Protein AF-A0AAV7KDA1-F1 (afdb_monomer_lite)

Secondary structure (DSSP, 8-state):
---------------------HHHHHHHHHHHHHHHHHHHHHHHHHHHHHHHHHHHHHHHHHHHHHHHHHHHHHHHHHTT-----SSTTSPPTTPPPHHHHHH------S-SS-----PPPPPPP-PPPHHHHH--HHHHHHHTT--

Sequence (147 aa):
MTDKSILVTQLQQSHSTESVNPDIERLQSTQAFRLQEKGQQEQNNTIVHDNTSYKKQKIDGRRNELKEKNQIRLKKYEGRMILFPVNKKKPKPGDSSQKECDTALQLKRKRLLPLATQKKKHEKSRKVSSESMRLECSDRLGWKRKM

Radius of gyration: 40.14 Å; chains: 1; bounding box: 108×60×98 Å

Structure (mmCIF, N/CA/C/O backbone):
data_AF-A0AAV7KDA1-F1
#
_entry.id   AF-A0AAV7KDA1-F1
#
loop_
_atom_site.group_PDB
_atom_site.id
_atom_site.type_symbol
_atom_site.label_atom_id
_atom_site.label_alt_id
_atom_site.label_comp_id
_atom_site.label_asym_id
_atom_site.label_entity_id
_atom_site.label_seq_id
_atom_site.pdbx_PDB_ins_code
_atom_site.Cartn_x
_atom_site.Cartn_y
_atom_site.Cartn_z
_atom_site.occupancy
_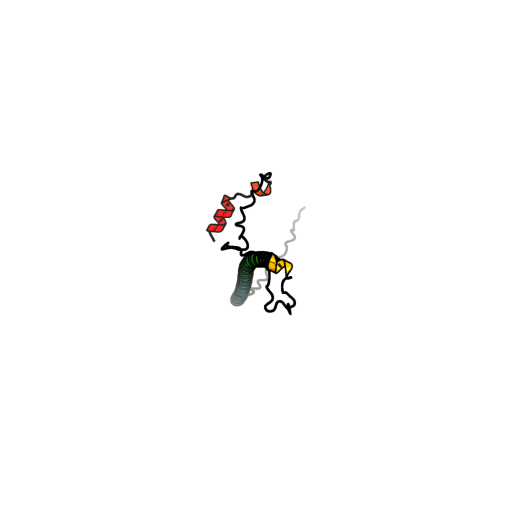atom_site.B_iso_or_equiv
_atom_site.auth_seq_id
_atom_site.auth_comp_id
_atom_site.auth_asym_id
_atom_site.auth_atom_id
_atom_site.pdbx_PDB_model_num
ATOM 1 N N . MET A 1 1 ? 87.793 -17.941 -71.047 1.00 39.84 1 MET A N 1
ATOM 2 C CA . MET A 1 1 ? 88.227 -19.019 -70.139 1.00 39.84 1 MET A CA 1
ATOM 3 C C . MET A 1 1 ? 87.412 -18.818 -68.865 1.00 39.84 1 MET A C 1
ATOM 5 O O . MET A 1 1 ? 87.631 -17.811 -68.212 1.00 39.84 1 MET A O 1
ATOM 9 N N . THR A 1 2 ? 86.210 -19.396 -68.718 1.00 44.34 2 THR A N 1
ATOM 10 C CA . THR A 1 2 ? 85.941 -20.763 -68.191 1.00 44.34 2 THR A CA 1
ATOM 11 C C . THR A 1 2 ? 86.807 -21.019 -66.950 1.00 44.34 2 THR A C 1
ATOM 13 O O . THR A 1 2 ? 88.019 -20.911 -67.047 1.00 44.34 2 THR A O 1
ATOM 16 N N . ASP A 1 3 ? 86.267 -21.177 -65.739 1.00 38.16 3 ASP A N 1
ATOM 17 C CA . ASP A 1 3 ? 85.366 -22.250 -65.296 1.00 38.16 3 ASP A CA 1
ATOM 18 C C . ASP A 1 3 ? 84.627 -21.842 -63.998 1.00 38.16 3 ASP A C 1
ATOM 20 O O . ASP A 1 3 ? 85.183 -21.158 -63.147 1.00 38.16 3 ASP A O 1
ATOM 24 N N . LYS A 1 4 ? 83.303 -22.020 -63.889 1.00 42.22 4 LYS A N 1
ATOM 25 C CA . LYS A 1 4 ? 82.599 -23.229 -63.403 1.00 42.22 4 LYS A CA 1
ATOM 26 C C . 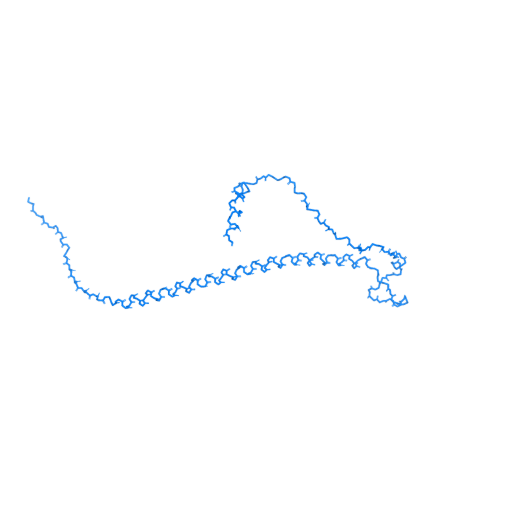LYS A 1 4 ? 83.043 -23.703 -62.011 1.00 42.22 4 LYS A C 1
ATOM 28 O O . LYS A 1 4 ? 84.031 -24.411 -61.875 1.00 42.22 4 LYS A O 1
ATOM 33 N N . SER A 1 5 ? 82.224 -23.395 -61.007 1.00 44.41 5 SER A N 1
ATOM 34 C CA . SER A 1 5 ? 81.763 -24.296 -59.928 1.00 44.41 5 SER A CA 1
ATOM 35 C C . SER A 1 5 ? 81.083 -23.410 -58.878 1.00 44.41 5 SER A C 1
ATOM 37 O O . SER A 1 5 ? 81.714 -22.726 -58.089 1.00 44.41 5 SER A O 1
ATOM 39 N N . ILE A 1 6 ? 79.776 -23.164 -58.986 1.00 44.72 6 ILE A N 1
ATOM 40 C CA . ILE A 1 6 ? 78.766 -23.989 -58.309 1.00 44.72 6 ILE A CA 1
ATOM 41 C C . ILE A 1 6 ? 79.330 -24.473 -56.971 1.00 44.72 6 ILE A C 1
ATOM 43 O O . ILE A 1 6 ? 79.950 -25.532 -56.900 1.00 44.72 6 ILE A O 1
ATOM 47 N N . LEU A 1 7 ? 79.117 -23.678 -55.919 1.00 42.06 7 LEU A N 1
ATOM 48 C CA . LEU A 1 7 ? 79.181 -24.170 -54.550 1.00 42.06 7 LEU A CA 1
ATOM 49 C C . LEU A 1 7 ? 78.059 -25.198 -54.397 1.00 42.06 7 LEU A C 1
ATOM 51 O O . LEU A 1 7 ? 76.921 -24.882 -54.055 1.00 42.06 7 LEU A O 1
ATOM 55 N N . VAL A 1 8 ? 78.410 -26.434 -54.746 1.00 44.75 8 VAL A N 1
ATOM 56 C CA . VAL A 1 8 ? 77.712 -27.659 -54.392 1.00 44.75 8 VAL A CA 1
ATOM 57 C C . VAL A 1 8 ? 77.680 -27.684 -52.872 1.00 44.75 8 VAL A C 1
ATOM 59 O O . VAL A 1 8 ? 78.669 -28.001 -52.215 1.00 44.75 8 VAL A O 1
ATOM 62 N N . THR A 1 9 ? 76.550 -27.279 -52.304 1.00 48.28 9 THR A N 1
ATOM 63 C CA . THR A 1 9 ? 76.252 -27.518 -50.897 1.00 48.28 9 THR A CA 1
ATOM 64 C C . THR A 1 9 ? 76.164 -29.027 -50.746 1.00 48.28 9 THR A C 1
ATOM 66 O O . THR A 1 9 ? 75.276 -29.676 -51.299 1.00 48.28 9 THR A O 1
ATOM 69 N N . GLN A 1 10 ? 77.178 -29.590 -50.097 1.00 47.72 10 GLN A N 1
ATOM 70 C CA . GLN A 1 10 ? 77.308 -31.018 -49.902 1.00 47.72 10 GLN A CA 1
ATOM 71 C C . GLN A 1 10 ? 76.121 -31.527 -49.092 1.00 47.72 10 GLN A C 1
ATOM 73 O O . GLN A 1 10 ? 75.908 -31.191 -47.930 1.00 47.72 10 GLN A O 1
ATOM 78 N N . LEU A 1 11 ? 75.357 -32.352 -49.790 1.00 49.62 11 LEU A N 1
ATOM 79 C CA . LEU A 1 11 ? 74.388 -33.299 -49.298 1.00 49.62 11 LEU A CA 1
ATOM 80 C C . LEU A 1 11 ? 75.072 -34.212 -48.260 1.00 49.62 11 LEU A C 1
ATOM 82 O O . LEU A 1 11 ? 75.773 -35.152 -48.624 1.00 49.62 11 LEU A O 1
ATOM 86 N N . GLN A 1 12 ? 74.875 -33.950 -46.970 1.00 43.44 12 GLN A N 1
ATOM 87 C CA . GLN A 1 12 ? 75.056 -34.965 -45.932 1.00 43.44 12 GLN A CA 1
ATOM 88 C C . GLN A 1 12 ? 73.677 -35.500 -45.556 1.00 43.44 12 GLN A C 1
ATOM 90 O O . GLN A 1 12 ? 72.988 -34.995 -44.676 1.00 43.44 12 GLN A O 1
ATOM 95 N N . GLN A 1 13 ? 73.275 -36.539 -46.289 1.00 38.16 13 GLN A N 1
ATOM 96 C CA . GLN A 1 13 ? 72.253 -37.484 -45.864 1.00 38.16 13 GLN A CA 1
ATOM 97 C C . GLN A 1 13 ? 72.810 -38.276 -44.675 1.00 38.16 13 GLN A C 1
ATOM 99 O O . GLN A 1 13 ? 73.423 -39.327 -44.846 1.00 38.16 13 GLN A O 1
ATOM 104 N N . SER A 1 14 ? 72.616 -37.778 -43.456 1.00 41.31 14 SER A N 1
ATOM 105 C CA . SER A 1 14 ? 72.601 -38.643 -42.280 1.00 41.31 14 SER A CA 1
ATOM 106 C C . SER A 1 14 ? 71.200 -39.232 -42.164 1.00 41.31 14 SER A C 1
ATOM 108 O O . SER A 1 14 ? 70.274 -38.588 -41.673 1.00 41.31 14 SER A O 1
ATOM 110 N N . HIS A 1 15 ? 71.037 -40.463 -42.643 1.00 37.75 15 HIS A N 1
ATOM 111 C CA . HIS A 1 15 ? 69.914 -41.307 -42.260 1.00 37.75 15 HIS A CA 1
ATOM 112 C C . HIS A 1 15 ? 70.049 -41.654 -40.770 1.00 37.75 15 HIS A C 1
ATOM 114 O O . HIS A 1 15 ? 70.585 -42.698 -40.416 1.00 37.75 15 HIS A O 1
ATOM 120 N N . SER A 1 16 ? 69.575 -40.777 -39.885 1.00 37.81 16 SER A N 1
ATOM 121 C CA . SER A 1 16 ? 69.120 -41.192 -38.562 1.00 37.81 16 SER A CA 1
ATOM 122 C C . SER A 1 16 ? 67.659 -41.589 -38.714 1.00 37.81 16 SER A C 1
ATOM 124 O O . SER A 1 16 ? 66.762 -40.749 -38.734 1.00 37.81 16 SER A O 1
ATOM 126 N N . THR A 1 17 ? 67.415 -42.884 -38.881 1.00 48.66 17 THR A N 1
ATOM 127 C CA . THR A 1 17 ? 66.092 -43.459 -38.660 1.00 48.66 17 THR A CA 1
ATOM 128 C C . THR A 1 17 ? 65.784 -43.339 -37.170 1.00 48.66 17 THR A C 1
ATOM 130 O O . THR A 1 17 ? 66.001 -44.276 -36.402 1.00 48.66 17 THR A O 1
ATOM 133 N N . GLU A 1 18 ? 65.320 -42.168 -36.738 1.00 50.56 18 GLU A N 1
ATOM 134 C CA . GLU A 1 18 ? 64.570 -42.066 -35.496 1.00 50.56 18 GLU A CA 1
ATOM 135 C C . GLU A 1 18 ? 63.275 -42.837 -35.728 1.00 50.56 18 GLU A C 1
ATOM 137 O O . GLU A 1 18 ? 62.343 -42.383 -36.388 1.00 50.56 18 GLU A O 1
ATOM 142 N N . SER A 1 19 ? 63.275 -44.079 -35.251 1.00 52.31 19 SER A N 1
ATOM 143 C CA . SER A 1 19 ? 62.076 -44.872 -35.042 1.00 52.31 19 SER A CA 1
ATOM 144 C C . SER A 1 19 ? 61.177 -44.093 -34.086 1.00 52.31 19 SER A C 1
ATOM 146 O O . SER A 1 19 ? 61.256 -44.260 -32.867 1.00 52.31 19 SER A O 1
ATOM 148 N N . VAL A 1 20 ? 60.341 -43.212 -34.633 1.00 57.94 20 VAL A N 1
ATOM 149 C CA . VAL A 1 20 ? 59.245 -42.591 -33.900 1.00 57.94 20 VAL A CA 1
ATOM 150 C C . VA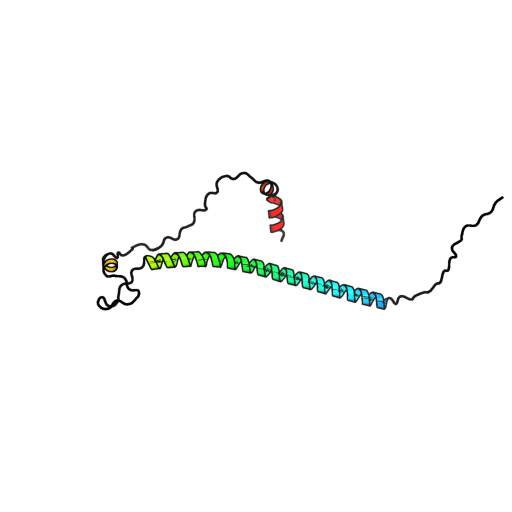L A 1 20 ? 58.332 -43.733 -33.473 1.00 57.94 20 VAL A C 1
ATOM 152 O O . VAL A 1 20 ? 57.616 -44.314 -34.287 1.00 57.94 20 VAL A O 1
ATOM 155 N N . ASN A 1 21 ? 58.431 -44.125 -32.201 1.00 58.00 21 ASN A N 1
ATOM 156 C CA . ASN A 1 21 ? 57.583 -45.165 -31.639 1.00 58.00 21 ASN A CA 1
ATOM 157 C C . ASN A 1 21 ? 56.124 -44.700 -31.774 1.00 58.00 21 ASN A C 1
ATOM 159 O O . ASN A 1 21 ? 55.752 -43.712 -31.130 1.00 58.00 21 ASN A O 1
ATOM 163 N N . PRO A 1 22 ? 55.283 -45.399 -32.558 1.00 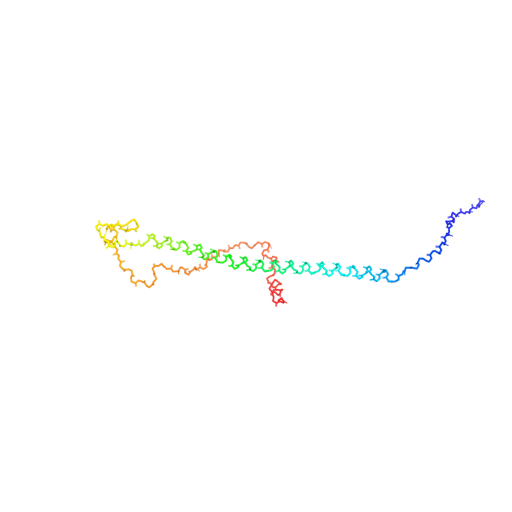60.88 22 PRO A N 1
ATOM 164 C CA . PRO A 1 22 ? 53.905 -44.978 -32.826 1.00 60.88 22 PRO A CA 1
ATOM 165 C C . PRO A 1 22 ? 53.058 -44.928 -31.545 1.00 60.88 22 PRO A C 1
ATOM 167 O O . PRO A 1 22 ? 52.014 -44.276 -31.496 1.00 60.88 22 PRO A O 1
ATOM 170 N N . ASP A 1 23 ? 53.528 -45.582 -30.483 1.00 61.75 23 ASP A N 1
ATOM 171 C CA . ASP A 1 23 ? 52.910 -45.582 -29.165 1.00 61.75 23 ASP A CA 1
ATOM 172 C C . ASP A 1 23 ? 53.045 -44.232 -28.446 1.00 61.75 23 ASP A C 1
ATOM 174 O O . ASP A 1 23 ? 52.121 -43.823 -27.744 1.00 61.75 23 ASP A O 1
ATOM 178 N N . ILE A 1 24 ? 54.138 -43.488 -28.652 1.00 60.69 24 ILE A N 1
ATOM 179 C CA . ILE A 1 24 ? 54.339 -42.177 -28.011 1.00 60.69 24 ILE A CA 1
ATOM 180 C C . ILE A 1 24 ? 53.429 -41.127 -28.660 1.00 60.69 24 ILE A C 1
ATOM 182 O O . ILE A 1 24 ? 52.786 -40.356 -27.948 1.00 60.69 24 ILE A O 1
ATOM 186 N N . GLU A 1 25 ? 53.279 -41.146 -29.986 1.00 63.44 25 GLU A N 1
ATOM 187 C CA . GLU A 1 25 ? 52.341 -40.265 -30.697 1.00 63.44 25 GLU A CA 1
ATOM 188 C C . GLU A 1 25 ? 50.876 -40.596 -30.373 1.00 63.44 25 GLU A C 1
ATOM 190 O O . GLU A 1 25 ? 50.050 -39.694 -30.194 1.00 63.44 25 GLU A O 1
ATOM 195 N N . ARG A 1 26 ? 50.534 -41.883 -30.209 1.00 63.53 26 ARG A N 1
ATOM 196 C CA . ARG A 1 26 ? 49.208 -42.303 -29.720 1.00 63.53 26 ARG A CA 1
ATOM 197 C C . ARG A 1 26 ? 48.939 -41.813 -28.301 1.00 63.53 26 ARG A C 1
ATOM 199 O O . ARG A 1 26 ? 47.830 -41.372 -28.005 1.00 63.53 26 ARG A O 1
ATOM 206 N N . LEU A 1 27 ? 49.935 -41.844 -27.420 1.00 66.81 27 LEU A N 1
ATOM 207 C CA . LEU A 1 27 ? 49.792 -41.332 -26.058 1.00 66.81 27 LEU A CA 1
ATOM 208 C C . LEU A 1 27 ? 49.662 -39.804 -26.036 1.00 66.81 27 LEU A C 1
ATOM 210 O O . LEU A 1 27 ? 48.792 -39.290 -25.331 1.00 66.81 27 LEU A O 1
ATOM 214 N N . GLN A 1 28 ? 50.450 -39.081 -26.835 1.00 67.75 28 GLN A N 1
ATOM 215 C CA . GLN A 1 28 ? 50.366 -37.621 -26.941 1.00 67.75 28 GLN A CA 1
ATOM 216 C C . GLN A 1 28 ? 49.037 -37.160 -27.555 1.00 67.75 28 GLN A C 1
ATOM 218 O O . GLN A 1 28 ? 48.398 -36.255 -27.019 1.00 67.75 28 GLN A O 1
ATOM 223 N N . SER A 1 29 ? 48.556 -37.830 -28.606 1.00 66.12 29 SER A N 1
ATOM 224 C CA . SER A 1 29 ? 47.236 -37.560 -29.198 1.00 66.12 29 SER A CA 1
ATOM 225 C C . SER A 1 29 ? 46.087 -37.893 -28.240 1.00 66.12 29 SER A C 1
ATOM 227 O O . SER A 1 29 ? 45.142 -37.114 -28.126 1.00 66.12 29 SER A O 1
ATOM 229 N N . THR A 1 30 ? 46.192 -38.978 -27.465 1.00 71.50 30 THR A N 1
ATOM 230 C CA . THR A 1 30 ? 45.202 -39.322 -26.427 1.00 71.50 30 THR A CA 1
ATOM 231 C C . THR A 1 30 ? 45.174 -38.288 -25.295 1.00 71.50 30 THR A C 1
ATOM 233 O O . THR A 1 30 ? 44.102 -37.932 -24.801 1.00 71.50 30 THR A O 1
ATOM 236 N N . GLN A 1 31 ? 46.336 -37.784 -24.867 1.00 71.81 31 GLN A N 1
ATOM 237 C CA . GLN A 1 31 ? 46.420 -36.722 -23.859 1.00 71.81 31 GLN A CA 1
ATOM 238 C C . GLN A 1 31 ? 45.851 -35.399 -24.383 1.00 71.81 31 GLN A C 1
ATOM 240 O O . GLN A 1 31 ? 45.078 -34.751 -23.675 1.00 71.81 31 GLN A O 1
ATOM 245 N N . ALA A 1 32 ? 46.165 -35.035 -25.629 1.00 70.12 32 ALA A N 1
ATOM 246 C CA . ALA A 1 32 ? 45.621 -33.849 -26.284 1.00 70.12 32 ALA A CA 1
ATOM 247 C C . ALA A 1 32 ? 44.090 -33.918 -26.416 1.00 70.12 32 ALA A C 1
ATOM 249 O O . ALA A 1 32 ? 43.403 -32.949 -26.095 1.00 70.12 32 ALA A O 1
ATOM 250 N N . PHE A 1 33 ? 43.543 -35.081 -26.784 1.00 70.00 33 PHE A N 1
ATOM 251 C CA . PHE A 1 33 ? 42.099 -35.294 -26.886 1.00 70.00 33 PHE A CA 1
ATOM 252 C C . PHE A 1 33 ? 41.389 -35.126 -25.532 1.00 70.00 33 PHE A C 1
ATOM 254 O O . PHE A 1 33 ? 40.399 -34.403 -25.440 1.00 70.00 33 PHE A O 1
ATOM 261 N N . ARG A 1 34 ? 41.940 -35.681 -24.440 1.00 71.12 34 ARG A N 1
ATOM 262 C CA . ARG A 1 34 ? 41.379 -35.492 -23.084 1.00 71.12 34 ARG A CA 1
ATOM 263 C C . ARG A 1 34 ? 41.404 -34.036 -22.620 1.00 71.12 34 ARG A C 1
ATOM 265 O O . ARG A 1 34 ? 40.495 -33.610 -21.911 1.00 71.12 34 ARG A O 1
ATOM 272 N N . LEU A 1 35 ? 42.448 -33.280 -22.964 1.00 69.94 35 LEU A N 1
ATOM 273 C CA . LEU A 1 35 ? 42.521 -31.850 -22.643 1.00 69.94 35 LEU A CA 1
ATOM 274 C C . LEU A 1 35 ? 41.468 -31.055 -23.427 1.00 69.94 35 LEU A C 1
ATOM 276 O O . LEU A 1 35 ? 40.842 -30.154 -22.869 1.00 69.94 35 LEU A O 1
ATOM 280 N N . GLN A 1 36 ? 41.217 -31.436 -24.680 1.00 67.94 36 GLN A N 1
ATOM 281 C CA . GLN A 1 36 ? 40.177 -30.836 -25.510 1.00 67.94 36 GLN A CA 1
ATOM 282 C C . GLN A 1 36 ? 38.766 -31.144 -24.976 1.00 67.94 36 GLN A C 1
ATOM 284 O O . GLN A 1 36 ? 37.942 -30.235 -24.888 1.00 67.94 36 GLN A O 1
ATOM 289 N N . GLU A 1 37 ? 38.500 -32.379 -24.536 1.00 68.62 37 GLU A N 1
ATOM 290 C CA . GLU A 1 37 ? 37.225 -32.756 -23.905 1.00 68.62 37 GLU A CA 1
ATOM 291 C C . GLU A 1 37 ? 36.991 -32.029 -22.574 1.00 68.62 37 GLU A C 1
ATOM 293 O O . GLU A 1 37 ? 35.885 -31.548 -22.327 1.00 68.62 37 GLU A O 1
ATOM 298 N N . LYS A 1 38 ? 38.027 -31.879 -21.735 1.00 62.78 38 LYS A N 1
ATOM 299 C CA . LYS A 1 38 ? 37.936 -31.096 -20.490 1.00 62.78 38 LYS A CA 1
ATOM 300 C C . LYS A 1 38 ? 37.603 -29.629 -20.764 1.00 62.78 38 LYS A C 1
ATOM 302 O O . LYS A 1 38 ? 36.686 -29.095 -20.145 1.00 62.78 38 LYS A O 1
ATOM 307 N N . GLY A 1 39 ? 38.268 -29.008 -21.741 1.00 61.06 39 GLY A N 1
ATOM 308 C CA . GLY A 1 39 ? 37.970 -27.633 -22.150 1.00 61.06 39 GLY A CA 1
ATOM 309 C C . GLY A 1 39 ? 36.539 -27.462 -22.679 1.00 61.06 39 GLY A C 1
ATOM 310 O O . GLY A 1 39 ? 35.874 -26.478 -22.360 1.00 61.06 39 GLY A O 1
ATOM 311 N N . GLN A 1 40 ? 36.019 -28.440 -23.429 1.00 60.56 40 GLN A N 1
ATOM 312 C CA . GLN A 1 40 ? 34.625 -28.432 -23.892 1.00 60.56 40 GLN A CA 1
ATOM 313 C C . GLN A 1 40 ? 33.624 -28.618 -22.740 1.00 60.56 40 GLN A C 1
ATOM 315 O O . GLN A 1 40 ? 32.598 -27.939 -22.700 1.00 60.56 40 GLN A O 1
ATOM 320 N N . GLN A 1 41 ? 33.912 -29.494 -21.774 1.00 59.75 41 GLN A N 1
ATOM 321 C CA . GLN A 1 41 ? 33.073 -29.682 -20.585 1.00 59.75 41 GLN A CA 1
ATOM 322 C C . GLN A 1 41 ? 33.021 -28.423 -19.706 1.00 59.75 41 GLN A C 1
ATOM 324 O O . GLN A 1 41 ? 31.945 -28.040 -19.247 1.00 59.75 41 GLN A O 1
ATOM 329 N N . GLU A 1 42 ? 34.146 -27.736 -19.515 1.00 61.12 42 GLU A N 1
ATOM 330 C CA . GLU A 1 42 ? 34.211 -26.476 -18.763 1.00 61.12 42 GLU A CA 1
ATOM 331 C C . GLU A 1 42 ? 33.429 -25.348 -19.452 1.00 61.12 42 GLU A C 1
ATOM 333 O O . GLU A 1 42 ? 32.673 -24.622 -18.796 1.00 61.12 42 GLU A O 1
ATOM 338 N N . GLN A 1 43 ? 33.522 -25.241 -20.781 1.00 59.06 43 GLN A N 1
ATOM 339 C CA . GLN A 1 43 ? 32.721 -24.287 -21.554 1.00 59.06 43 GLN A CA 1
ATOM 340 C C . GLN A 1 43 ? 31.221 -24.591 -21.455 1.00 59.06 43 GLN A C 1
ATOM 342 O O . GLN A 1 43 ? 30.427 -23.688 -21.189 1.00 59.06 43 GLN A O 1
ATOM 347 N N . ASN A 1 44 ? 30.825 -25.861 -21.574 1.00 58.09 44 ASN A N 1
ATOM 348 C CA . ASN A 1 44 ? 29.428 -26.277 -21.438 1.00 58.09 44 ASN A CA 1
ATOM 349 C C . ASN A 1 44 ? 28.870 -25.992 -20.032 1.00 58.09 44 ASN A C 1
ATOM 351 O O . ASN A 1 44 ? 27.754 -25.488 -19.904 1.00 58.09 44 ASN A O 1
ATOM 355 N N . ASN A 1 45 ? 29.653 -26.227 -18.977 1.00 58.44 45 ASN A N 1
ATOM 356 C CA . ASN A 1 45 ? 29.250 -25.925 -17.600 1.00 58.44 45 ASN A CA 1
ATOM 357 C C . ASN A 1 45 ? 29.093 -24.417 -17.358 1.00 58.44 45 ASN A C 1
ATOM 359 O O . ASN A 1 45 ? 28.133 -23.990 -16.714 1.00 58.44 45 ASN A O 1
ATOM 363 N N . THR A 1 46 ? 29.985 -23.602 -17.925 1.00 59.72 46 THR A N 1
ATOM 364 C CA . THR A 1 46 ? 29.910 -22.135 -17.842 1.00 59.72 46 THR A CA 1
ATOM 365 C C . THR A 1 46 ? 28.652 -21.611 -18.544 1.00 59.72 46 THR A C 1
ATOM 367 O O . THR A 1 46 ? 27.875 -20.859 -17.958 1.00 59.72 46 THR A O 1
ATOM 370 N N . ILE A 1 47 ? 28.361 -22.116 -19.749 1.00 58.28 47 ILE A N 1
ATOM 371 C CA . ILE A 1 47 ? 27.154 -21.771 -20.517 1.00 58.28 47 ILE A CA 1
ATOM 372 C C . ILE A 1 47 ? 25.871 -22.152 -19.753 1.00 58.28 47 ILE A C 1
ATOM 374 O O . ILE A 1 47 ? 24.886 -21.409 -19.764 1.00 58.28 47 ILE A O 1
ATOM 378 N N . VAL A 1 48 ? 25.848 -23.294 -19.059 1.00 56.81 48 VAL A N 1
ATOM 379 C CA . VAL A 1 48 ? 24.697 -23.723 -18.243 1.00 56.81 48 VAL A CA 1
ATOM 380 C C . VAL A 1 48 ? 24.516 -22.840 -16.996 1.00 56.81 48 VAL A C 1
ATOM 382 O O . VAL A 1 48 ? 23.380 -22.471 -16.667 1.00 56.81 48 VAL A O 1
ATOM 385 N N . HIS A 1 49 ? 25.604 -22.443 -16.330 1.00 52.06 49 HIS A N 1
ATOM 386 C CA . HIS A 1 49 ? 25.575 -21.506 -15.198 1.00 52.06 49 HIS A CA 1
ATOM 387 C C . HIS A 1 49 ? 25.090 -20.107 -15.599 1.00 52.06 49 HIS A C 1
ATOM 389 O O . HIS A 1 49 ? 24.254 -19.514 -14.909 1.00 52.06 49 HIS A O 1
ATOM 395 N N . ASP A 1 50 ? 25.516 -19.616 -16.756 1.00 55.41 50 ASP A N 1
ATOM 396 C CA . ASP A 1 50 ? 25.077 -18.327 -17.281 1.00 55.41 50 ASP A CA 1
ATOM 397 C C . ASP A 1 50 ? 23.587 -18.365 -17.646 1.00 55.41 50 ASP A C 1
ATOM 399 O O . ASP A 1 50 ? 22.801 -17.519 -17.210 1.00 55.41 50 ASP A O 1
ATOM 403 N N . ASN A 1 51 ? 23.138 -19.414 -18.340 1.00 57.50 51 ASN A N 1
ATOM 404 C CA . ASN A 1 51 ? 21.736 -19.577 -18.733 1.00 57.50 51 ASN A CA 1
ATOM 405 C C . ASN A 1 51 ? 20.770 -19.737 -17.541 1.00 57.50 51 ASN A C 1
ATOM 407 O O . ASN A 1 51 ? 19.625 -19.268 -17.596 1.00 57.50 51 ASN A O 1
ATOM 411 N N . THR A 1 52 ? 21.208 -20.372 -16.450 1.00 55.94 52 THR A N 1
ATOM 412 C CA . THR A 1 52 ? 20.434 -20.461 -15.198 1.00 55.94 52 THR A CA 1
ATOM 413 C C . THR A 1 52 ? 20.432 -19.136 -14.430 1.00 55.94 52 THR A C 1
ATOM 415 O O . THR A 1 52 ? 19.383 -18.737 -13.912 1.00 55.94 52 THR A O 1
ATOM 418 N N . SER A 1 53 ? 21.546 -18.399 -14.436 1.00 57.03 53 SER A N 1
ATOM 419 C CA . SER A 1 53 ? 21.667 -17.057 -13.853 1.00 57.03 53 SER A CA 1
ATOM 420 C C . SER A 1 53 ? 20.729 -16.047 -14.526 1.00 57.03 53 SER A C 1
ATOM 422 O O . SER A 1 53 ? 19.934 -15.398 -13.842 1.00 57.03 53 SER A O 1
ATOM 424 N N . TYR A 1 54 ? 20.696 -15.981 -15.864 1.00 54.19 54 TYR A N 1
ATOM 425 C CA . TYR A 1 54 ? 19.815 -15.058 -16.598 1.00 54.19 54 TYR A CA 1
ATOM 426 C C . TYR A 1 54 ? 18.319 -15.344 -16.379 1.00 54.19 54 TYR A C 1
ATOM 428 O O . TYR A 1 54 ? 17.514 -14.415 -16.242 1.00 54.19 54 TYR A O 1
ATOM 436 N N . LYS A 1 55 ? 17.915 -16.622 -16.306 1.00 53.72 55 LYS A N 1
ATOM 437 C CA . LYS A 1 55 ? 16.523 -16.994 -15.985 1.00 53.72 55 LYS A CA 1
ATOM 438 C C . LYS A 1 55 ? 16.150 -16.600 -14.553 1.00 53.72 55 LYS A C 1
ATOM 440 O O . LYS A 1 55 ? 15.064 -16.056 -14.350 1.00 53.72 55 LYS A O 1
ATOM 445 N N . LYS A 1 56 ? 17.050 -16.805 -13.585 1.00 57.59 56 LYS A N 1
ATOM 446 C CA . LYS A 1 56 ? 16.856 -16.418 -12.179 1.00 57.59 56 LYS A CA 1
ATOM 447 C C . LYS A 1 56 ? 16.733 -14.895 -12.025 1.00 57.59 56 LYS A C 1
ATOM 449 O O . LYS A 1 56 ? 15.726 -14.419 -11.505 1.00 57.59 56 LYS A O 1
ATOM 454 N N . GLN A 1 57 ? 17.651 -14.130 -12.623 1.00 58.47 57 GLN A N 1
ATOM 455 C CA . GLN A 1 57 ? 17.631 -12.659 -12.627 1.00 58.47 57 GLN A CA 1
ATOM 456 C C . GLN A 1 57 ? 16.327 -12.079 -13.206 1.00 58.47 57 GLN A C 1
ATOM 458 O O . GLN A 1 57 ? 15.766 -11.120 -12.671 1.00 58.47 57 GLN A O 1
ATOM 463 N N . LYS A 1 58 ? 15.787 -12.679 -14.275 1.00 58.16 58 LYS A N 1
ATOM 464 C CA . LYS A 1 58 ? 14.543 -12.215 -14.914 1.00 58.16 58 LYS A CA 1
ATOM 465 C C . LYS A 1 58 ? 13.291 -12.476 -14.069 1.00 58.16 58 LYS A C 1
ATOM 467 O O . LYS A 1 58 ? 12.347 -11.683 -14.105 1.00 58.16 58 LYS A O 1
ATOM 472 N N . ILE A 1 59 ? 13.265 -13.578 -13.321 1.00 59.97 59 ILE A N 1
ATOM 473 C CA . ILE A 1 59 ? 12.178 -13.898 -12.384 1.00 59.97 59 ILE A CA 1
ATOM 474 C C . ILE A 1 59 ? 12.238 -12.952 -11.175 1.00 59.97 59 ILE A C 1
ATOM 476 O O . ILE A 1 59 ? 11.204 -12.423 -10.753 1.00 59.97 59 ILE A O 1
ATOM 480 N N . ASP A 1 60 ? 13.443 -12.659 -10.685 1.00 64.25 60 ASP A N 1
ATOM 481 C CA . ASP A 1 60 ? 13.665 -11.754 -9.557 1.00 64.25 60 ASP A CA 1
ATOM 482 C C . ASP A 1 60 ? 13.318 -10.292 -9.878 1.00 64.25 60 ASP A C 1
ATOM 484 O O . ASP A 1 60 ? 12.686 -9.624 -9.057 1.00 64.25 60 ASP A O 1
ATOM 488 N N . GLY A 1 61 ? 13.608 -9.809 -11.092 1.00 71.62 61 GLY A N 1
ATOM 489 C CA . GLY A 1 61 ? 13.246 -8.450 -11.518 1.00 71.62 61 GLY A CA 1
ATOM 490 C C . GLY A 1 61 ? 11.737 -8.177 -11.452 1.00 71.62 61 GLY A C 1
ATOM 491 O O . GLY A 1 61 ? 11.296 -7.205 -10.838 1.00 71.62 61 GLY A O 1
ATOM 492 N N . ARG A 1 62 ? 10.915 -9.096 -11.980 1.00 74.50 62 ARG A N 1
ATOM 493 C CA . ARG A 1 62 ? 9.444 -8.981 -11.922 1.00 74.50 62 ARG A CA 1
ATOM 494 C C . ARG A 1 62 ? 8.921 -9.013 -10.482 1.00 74.50 62 ARG A C 1
ATOM 496 O O . ARG A 1 62 ? 7.966 -8.309 -10.149 1.00 74.50 62 ARG A O 1
ATOM 503 N N . ARG A 1 63 ? 9.528 -9.839 -9.627 1.00 79.31 63 ARG A N 1
ATOM 504 C CA . ARG A 1 63 ? 9.159 -9.957 -8.211 1.00 79.31 63 ARG A CA 1
ATOM 505 C C . ARG A 1 63 ? 9.457 -8.666 -7.446 1.00 79.31 63 ARG A C 1
ATOM 507 O O . ARG A 1 63 ? 8.637 -8.246 -6.629 1.00 79.31 63 ARG A O 1
ATOM 514 N N . ASN A 1 64 ? 10.577 -8.018 -7.749 1.00 85.62 64 ASN A N 1
ATOM 515 C CA . ASN A 1 64 ? 10.984 -6.766 -7.116 1.00 85.62 64 ASN A CA 1
ATOM 516 C C . ASN A 1 64 ? 10.051 -5.603 -7.486 1.00 85.62 64 ASN A C 1
ATOM 518 O O . ASN A 1 64 ? 9.577 -4.908 -6.589 1.00 85.62 64 ASN A O 1
ATOM 522 N N . GLU A 1 65 ? 9.675 -5.461 -8.761 1.00 85.12 65 GLU A N 1
ATOM 523 C CA . GLU A 1 65 ? 8.693 -4.448 -9.188 1.00 85.12 65 GLU A CA 1
ATOM 524 C C . GLU A 1 65 ? 7.327 -4.620 -8.498 1.00 85.12 65 GLU A C 1
ATOM 526 O O . GLU A 1 65 ? 6.661 -3.648 -8.132 1.00 85.12 65 GLU A O 1
ATOM 531 N N . LEU A 1 66 ? 6.872 -5.867 -8.332 1.00 85.12 66 LEU A N 1
ATOM 532 C CA . LEU A 1 66 ? 5.621 -6.171 -7.631 1.00 85.12 66 LEU A CA 1
ATOM 533 C C . LEU A 1 66 ? 5.717 -5.833 -6.141 1.00 85.12 66 LEU A C 1
ATOM 535 O O . LEU A 1 66 ? 4.780 -5.263 -5.579 1.00 85.12 66 LEU A O 1
ATOM 539 N N . LYS A 1 67 ? 6.851 -6.151 -5.508 1.00 90.50 67 LYS A N 1
ATOM 540 C CA . LYS A 1 67 ? 7.119 -5.821 -4.105 1.00 90.50 67 LYS A CA 1
ATOM 541 C C . LYS A 1 67 ? 7.075 -4.311 -3.880 1.00 90.50 67 LYS A C 1
ATOM 543 O O . LYS A 1 67 ? 6.390 -3.865 -2.964 1.00 90.50 67 LYS A O 1
ATOM 548 N N . GLU A 1 68 ? 7.721 -3.535 -4.743 1.00 90.81 68 GLU A N 1
ATOM 549 C CA . GLU A 1 68 ? 7.717 -2.072 -4.669 1.00 90.81 68 GLU A CA 1
ATOM 550 C C . GLU A 1 68 ? 6.297 -1.500 -4.821 1.00 90.81 68 GLU A C 1
ATOM 552 O O . GLU A 1 68 ? 5.836 -0.712 -3.989 1.00 90.81 68 GLU A O 1
ATOM 557 N N . LYS A 1 69 ? 5.537 -1.968 -5.822 1.00 88.75 69 LYS A N 1
ATOM 558 C CA . LYS A 1 69 ? 4.132 -1.566 -6.024 1.00 88.75 69 LYS A CA 1
ATOM 559 C C . LYS A 1 69 ? 3.266 -1.868 -4.800 1.00 88.75 69 LYS A C 1
ATOM 561 O O . LYS A 1 69 ? 2.432 -1.042 -4.419 1.00 88.75 69 LYS A O 1
ATOM 566 N N . ASN A 1 70 ? 3.468 -3.026 -4.173 1.00 91.19 70 ASN A N 1
ATOM 567 C CA . ASN A 1 70 ? 2.746 -3.416 -2.965 1.00 91.19 70 ASN A CA 1
ATOM 568 C C . ASN A 1 70 ? 3.139 -2.556 -1.760 1.00 91.19 70 ASN A C 1
ATOM 570 O O . ASN A 1 70 ? 2.253 -2.107 -1.040 1.00 91.19 70 ASN A O 1
ATOM 574 N N . GLN A 1 71 ? 4.422 -2.242 -1.576 1.00 93.94 71 GLN A N 1
ATOM 575 C CA . GLN A 1 71 ? 4.878 -1.340 -0.513 1.00 93.94 71 GLN A CA 1
ATOM 576 C C . GLN A 1 71 ? 4.265 0.059 -0.651 1.00 93.94 71 GLN A C 1
ATOM 578 O O . GLN A 1 71 ? 3.735 0.600 0.317 1.00 93.94 71 GLN A O 1
ATOM 583 N N . ILE A 1 72 ? 4.257 0.628 -1.861 1.00 92.12 72 ILE A N 1
ATOM 584 C CA . ILE A 1 72 ? 3.609 1.923 -2.133 1.00 92.12 72 ILE A CA 1
ATOM 585 C C . ILE A 1 72 ? 2.110 1.856 -1.813 1.00 92.12 72 ILE A C 1
ATOM 587 O O . ILE A 1 72 ? 1.535 2.799 -1.266 1.00 92.12 72 ILE A O 1
ATOM 591 N N . ARG A 1 73 ? 1.453 0.745 -2.162 1.00 91.38 73 ARG A N 1
ATOM 592 C CA . ARG A 1 73 ? 0.025 0.541 -1.900 1.00 91.38 73 ARG A CA 1
ATOM 593 C C . ARG A 1 73 ? -0.281 0.433 -0.406 1.00 91.38 73 ARG A C 1
ATOM 595 O O . ARG A 1 73 ? -1.265 1.026 0.021 1.00 91.38 73 ARG A O 1
ATOM 602 N N . LEU A 1 74 ? 0.539 -0.285 0.358 1.00 93.31 74 LEU A N 1
ATOM 603 C CA . LEU A 1 74 ? 0.382 -0.435 1.806 1.00 93.31 74 LEU A CA 1
ATOM 604 C C . LEU A 1 74 ? 0.537 0.908 2.519 1.00 93.31 74 LEU A C 1
ATOM 606 O O . LEU A 1 74 ? -0.365 1.293 3.250 1.00 93.31 74 LEU A O 1
ATOM 610 N N . LYS A 1 75 ? 1.562 1.697 2.176 1.00 93.56 75 LYS A N 1
ATOM 611 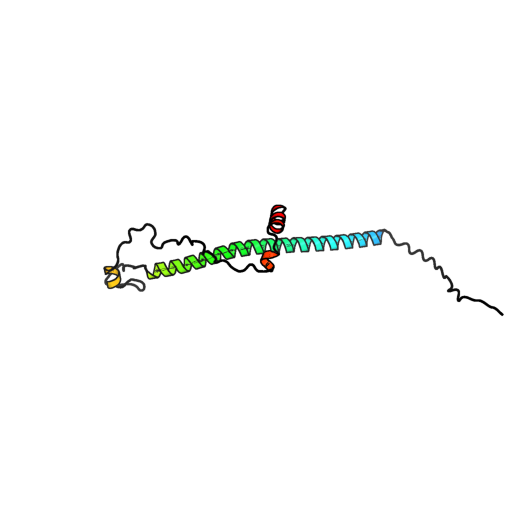C CA . LYS A 1 75 ? 1.737 3.057 2.719 1.00 93.56 75 LYS A CA 1
ATOM 612 C C . LYS A 1 75 ? 0.519 3.954 2.468 1.00 93.56 75 LYS A C 1
ATO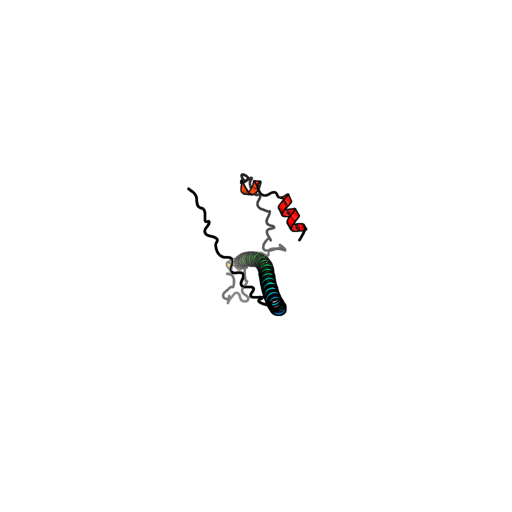M 614 O O . LYS A 1 75 ? 0.082 4.701 3.336 1.00 93.56 75 LYS A O 1
ATOM 619 N N . LYS A 1 76 ? -0.072 3.867 1.269 1.00 93.06 76 LYS A N 1
ATOM 620 C CA . LYS A 1 76 ? -1.313 4.594 0.938 1.00 93.06 76 LYS A CA 1
ATOM 621 C C . LYS A 1 76 ? -2.523 4.099 1.723 1.00 93.06 76 LYS A C 1
ATOM 623 O O . LYS A 1 76 ? -3.454 4.872 1.926 1.00 93.06 76 LYS A O 1
ATOM 628 N N . TYR A 1 77 ? -2.555 2.815 2.065 1.00 93.81 77 TYR A N 1
ATOM 629 C CA . TYR A 1 77 ? -3.624 2.234 2.864 1.00 93.81 77 TYR A CA 1
ATOM 630 C C . TYR A 1 77 ? -3.515 2.680 4.319 1.00 93.81 77 TYR A C 1
ATOM 632 O O . TYR A 1 77 ? -4.492 3.181 4.860 1.00 93.81 77 TYR A O 1
ATOM 640 N N . GLU A 1 78 ? -2.317 2.585 4.898 1.00 92.12 78 GLU A N 1
ATOM 641 C CA . GLU A 1 78 ? -2.007 3.041 6.256 1.00 92.12 78 GLU A CA 1
ATOM 642 C C . GLU A 1 78 ? -2.400 4.508 6.453 1.00 92.12 78 GLU A C 1
ATOM 644 O O . GLU A 1 78 ? -3.140 4.812 7.377 1.00 92.12 78 GLU A O 1
ATOM 649 N N . GLY A 1 79 ? -2.040 5.400 5.522 1.00 91.12 79 GLY A N 1
ATOM 650 C CA . GLY A 1 79 ? -2.414 6.819 5.608 1.00 91.12 79 GLY A CA 1
ATOM 651 C C . GLY A 1 79 ? -3.913 7.125 5.455 1.00 91.12 79 GLY A C 1
ATOM 652 O O . GLY A 1 79 ? -4.318 8.266 5.643 1.00 91.12 79 GLY A O 1
ATOM 653 N N . ARG A 1 80 ? -4.745 6.148 5.071 1.00 91.00 80 ARG A N 1
ATOM 654 C CA . ARG A 1 80 ? -6.215 6.285 4.984 1.00 91.00 80 ARG A CA 1
ATOM 655 C C . ARG A 1 80 ? -6.946 5.490 6.061 1.00 91.00 80 ARG A C 1
ATOM 657 O O . ARG A 1 80 ? -8.172 5.555 6.130 1.00 91.00 80 ARG A O 1
ATOM 664 N N . MET A 1 81 ? -6.223 4.679 6.821 1.00 92.00 81 MET A N 1
ATOM 665 C CA . MET A 1 81 ? -6.796 3.815 7.832 1.00 92.00 81 MET A CA 1
ATOM 666 C C . MET A 1 81 ? -7.063 4.639 9.087 1.00 92.00 81 MET A C 1
ATOM 668 O O . MET A 1 81 ? -6.178 5.331 9.577 1.00 92.00 81 MET A O 1
ATOM 672 N N . ILE A 1 82 ? -8.286 4.545 9.598 1.00 94.50 82 ILE A N 1
ATOM 673 C CA . ILE A 1 82 ? -8.661 5.121 10.888 1.00 94.50 82 ILE A CA 1
ATOM 674 C C . ILE A 1 82 ? -8.728 3.952 11.865 1.00 94.50 82 ILE A C 1
ATOM 676 O O . ILE A 1 82 ? -9.565 3.060 11.697 1.00 94.50 82 ILE A O 1
ATOM 680 N N . LEU A 1 83 ? -7.812 3.919 12.833 1.00 94.69 83 LEU A N 1
ATOM 681 C CA . LEU A 1 83 ? -7.779 2.886 13.863 1.00 94.69 83 LEU A CA 1
ATOM 682 C C . LEU A 1 83 ? -8.513 3.406 15.095 1.00 94.69 83 LEU A C 1
ATOM 684 O O . LEU A 1 83 ? -8.041 4.313 15.780 1.00 94.69 83 LEU A O 1
ATOM 688 N N . PHE A 1 84 ? -9.688 2.842 15.360 1.00 95.31 84 PHE A N 1
ATOM 689 C CA . PHE A 1 84 ? -10.471 3.234 16.523 1.00 95.31 84 PHE A CA 1
ATOM 690 C C . PHE A 1 84 ? -9.819 2.719 17.811 1.00 95.31 84 PHE A C 1
ATOM 692 O O . PHE A 1 84 ? -9.510 1.526 17.895 1.00 95.31 84 PHE A O 1
ATOM 699 N N . PRO A 1 85 ? -9.676 3.573 18.839 1.00 95.38 85 PRO A N 1
ATOM 700 C CA . PRO A 1 85 ? -9.180 3.134 20.130 1.00 95.38 85 PRO A CA 1
ATOM 701 C C . PRO A 1 85 ? -10.171 2.159 20.767 1.00 95.38 85 PRO A C 1
ATOM 703 O O . PRO A 1 85 ? -11.377 2.413 20.807 1.00 95.38 85 PRO A O 1
ATOM 706 N N . VAL A 1 86 ? -9.656 1.075 21.351 1.00 93.56 86 VAL A N 1
ATOM 707 C CA . VAL A 1 86 ? -10.477 0.131 22.135 1.00 93.56 86 VAL A CA 1
ATOM 708 C C . VAL A 1 86 ? -11.120 0.853 23.324 1.00 93.56 86 VAL A C 1
ATOM 710 O O . VAL A 1 86 ? -12.295 0.658 23.618 1.00 93.56 86 VAL A O 1
ATOM 713 N N . ASN A 1 87 ? -10.356 1.740 23.973 1.00 91.94 87 ASN A N 1
ATOM 714 C CA . ASN A 1 87 ? -10.805 2.554 25.098 1.00 91.94 87 ASN A CA 1
ATOM 715 C C . ASN A 1 87 ? -10.659 4.044 24.776 1.00 91.94 87 ASN A C 1
ATOM 717 O O . ASN A 1 87 ? -9.556 4.584 24.826 1.00 91.94 87 ASN A O 1
ATOM 721 N N . LYS A 1 88 ? -11.781 4.746 24.568 1.00 88.81 88 LYS A N 1
ATOM 722 C CA . LYS A 1 88 ? -11.797 6.191 24.249 1.00 88.81 88 LYS A CA 1
ATOM 723 C C . LYS A 1 88 ? -11.056 7.068 25.269 1.00 88.81 88 LYS A C 1
ATOM 725 O O . LYS A 1 88 ? -10.496 8.094 24.914 1.00 88.81 88 LYS A O 1
ATOM 730 N N . LYS A 1 89 ? -11.043 6.664 26.545 1.00 90.12 89 LYS A N 1
ATOM 731 C CA . LYS A 1 89 ? -10.381 7.403 27.637 1.00 90.12 89 LYS A CA 1
ATOM 732 C C . LYS A 1 89 ? -8.860 7.203 27.687 1.00 90.12 89 LYS A C 1
ATOM 734 O O . LYS A 1 89 ? -8.180 7.966 28.360 1.00 90.12 89 LYS A O 1
ATOM 739 N N . LYS A 1 90 ? -8.338 6.148 27.052 1.00 91.00 90 LYS A N 1
ATOM 740 C CA . LYS A 1 90 ? -6.916 5.768 27.074 1.00 91.00 90 LYS A CA 1
ATOM 741 C C . LYS A 1 90 ? -6.493 5.274 25.681 1.00 91.00 90 LYS A C 1
ATOM 743 O O . LYS A 1 90 ? -6.309 4.065 25.513 1.00 91.00 90 LYS A O 1
ATOM 748 N N . PRO A 1 91 ? -6.397 6.178 24.689 1.00 93.88 91 PRO A N 1
ATOM 749 C CA . PRO A 1 91 ? -5.911 5.819 23.362 1.00 93.88 91 PRO A CA 1
ATOM 750 C C . PRO A 1 91 ? -4.438 5.392 23.428 1.00 93.88 91 PRO A C 1
ATOM 752 O O . PRO A 1 91 ? -3.652 5.922 24.216 1.00 93.88 91 PRO A O 1
ATOM 755 N N . LYS A 1 92 ? -4.076 4.401 22.617 1.00 93.50 92 LYS A N 1
ATOM 756 C CA . LYS A 1 92 ? -2.721 3.866 22.467 1.00 93.50 92 LYS A CA 1
ATOM 757 C C . LYS A 1 92 ? -1.948 4.618 21.378 1.00 93.50 92 LYS A C 1
ATOM 759 O O . LYS A 1 92 ? -2.554 5.237 20.502 1.00 93.50 92 LYS A O 1
ATOM 764 N N . PRO A 1 93 ? -0.603 4.541 21.386 1.00 88.88 93 PRO A N 1
ATOM 765 C CA . PRO A 1 93 ? 0.191 5.044 20.273 1.00 88.88 93 PRO A CA 1
ATOM 766 C C . PRO A 1 93 ? -0.168 4.275 18.993 1.00 88.88 93 PRO A C 1
ATOM 768 O O . PRO A 1 93 ? 0.008 3.059 18.928 1.00 88.88 93 PRO A O 1
ATOM 771 N N . GLY A 1 94 ? -0.690 4.992 17.998 1.00 89.38 94 GLY A N 1
ATOM 772 C CA . GLY A 1 94 ? -1.191 4.429 16.739 1.00 89.38 94 GLY A CA 1
ATOM 773 C C . GLY A 1 94 ? -2.713 4.489 16.575 1.00 89.38 94 GLY A C 1
ATOM 774 O O . GLY A 1 94 ? -3.193 4.241 15.471 1.00 89.38 94 GLY A O 1
ATOM 775 N N . ASP A 1 95 ? -3.458 4.851 17.624 1.00 94.12 95 ASP A N 1
ATOM 776 C CA . ASP A 1 95 ? -4.895 5.110 17.518 1.00 94.12 95 ASP A CA 1
ATOM 777 C C . ASP A 1 95 ? -5.161 6.482 16.880 1.00 94.12 95 ASP A C 1
ATOM 779 O O . ASP A 1 95 ? -4.397 7.438 17.046 1.00 94.12 95 ASP A O 1
ATOM 783 N N . SER A 1 96 ? -6.271 6.581 16.154 1.00 94.25 96 SER A N 1
ATOM 784 C CA . SER A 1 96 ? -6.713 7.818 15.515 1.00 94.25 96 SER A CA 1
ATOM 785 C C . SER A 1 96 ? -7.302 8.808 16.520 1.00 94.25 96 SER A C 1
ATOM 787 O O . SER A 1 96 ? -7.813 8.438 17.581 1.00 94.25 96 SER A O 1
ATOM 789 N N . SER A 1 97 ? -7.266 10.095 16.170 1.00 92.81 97 SER A N 1
ATOM 790 C CA . SER A 1 97 ? -7.845 11.141 17.017 1.00 92.81 97 SER A CA 1
ATOM 791 C C . SER A 1 97 ? -9.374 11.048 17.057 1.00 92.81 97 SER A C 1
ATOM 793 O O . SER A 1 97 ? -10.008 10.522 16.139 1.00 92.81 97 SER A O 1
ATOM 795 N N . GLN A 1 98 ? -9.999 11.623 18.089 1.00 91.75 98 GLN A N 1
ATOM 796 C CA . GLN A 1 98 ? -11.461 11.619 18.203 1.00 91.75 98 GLN A CA 1
ATOM 797 C C . GLN A 1 98 ? -12.138 12.297 16.994 1.00 91.75 98 GLN A C 1
ATOM 799 O O . GLN A 1 98 ? -13.124 11.780 16.483 1.00 91.75 98 GLN A O 1
ATOM 804 N N . LYS A 1 99 ? -11.555 13.383 16.464 1.00 92.06 99 LYS A N 1
ATOM 805 C CA . LYS A 1 99 ? -12.076 14.098 15.283 1.00 92.06 99 LYS A CA 1
ATOM 806 C C . LYS A 1 99 ? -12.091 13.222 14.026 1.00 92.06 99 LYS A C 1
ATOM 808 O O . LYS A 1 99 ? -13.039 13.266 13.245 1.00 92.06 99 LYS A O 1
ATOM 813 N N . GLU A 1 100 ? -11.045 12.422 13.830 1.00 92.19 100 GLU A N 1
ATOM 814 C CA . GLU A 1 100 ? -10.963 11.472 12.714 1.00 92.19 100 GLU A CA 1
ATOM 815 C C . GLU A 1 100 ? -11.972 10.338 12.888 1.00 92.19 100 GLU A C 1
ATOM 817 O O . GLU A 1 100 ? -12.649 9.973 11.930 1.00 92.19 100 GLU A O 1
ATOM 822 N N . CYS A 1 101 ? -12.120 9.835 14.116 1.00 92.81 101 CYS A N 1
ATOM 823 C CA . CYS A 1 101 ? -13.106 8.812 14.457 1.00 92.81 101 CYS A CA 1
ATOM 824 C C . CYS A 1 101 ? -14.540 9.277 14.166 1.00 92.81 101 CYS A C 1
ATOM 826 O O . CYS A 1 101 ? -15.329 8.501 13.634 1.00 92.81 101 CYS A O 1
ATOM 828 N N . ASP A 1 102 ? -14.867 10.534 14.471 1.00 94.00 102 ASP A N 1
ATOM 829 C CA . ASP A 1 102 ? -16.208 11.089 14.254 1.00 94.00 102 ASP A CA 1
ATOM 830 C C . ASP A 1 102 ? -16.491 11.361 12.764 1.00 94.00 102 ASP A C 1
ATOM 832 O O . ASP A 1 102 ? -17.628 11.262 12.309 1.00 94.00 102 ASP A O 1
ATOM 836 N N . THR A 1 103 ? -15.448 11.656 11.979 1.00 94.00 103 THR A N 1
ATOM 837 C CA . THR A 1 103 ? -15.549 11.881 10.522 1.00 94.00 103 THR A CA 1
ATOM 838 C C . THR A 1 103 ? -15.524 10.569 9.723 1.00 94.00 103 THR A C 1
ATOM 840 O O . THR A 1 103 ? -15.743 10.556 8.509 1.00 94.00 103 THR A O 1
ATOM 843 N N . ALA A 1 104 ? -15.229 9.442 10.373 1.00 93.31 104 ALA A N 1
ATOM 844 C CA . ALA A 1 104 ? -15.070 8.159 9.711 1.00 93.31 104 ALA A CA 1
ATOM 845 C C . ALA A 1 104 ? -16.394 7.661 9.108 1.00 93.31 104 ALA A C 1
ATOM 847 O O . ALA A 1 104 ? -17.421 7.567 9.778 1.00 93.31 104 ALA A O 1
ATOM 848 N N . LEU A 1 105 ? -16.355 7.270 7.832 1.00 91.81 105 LEU A N 1
ATOM 849 C CA . LEU A 1 105 ? -17.502 6.724 7.105 1.00 91.81 105 LEU A CA 1
ATOM 850 C C . LEU A 1 105 ? -17.206 5.314 6.595 1.00 91.81 105 LEU A C 1
ATOM 852 O O . LEU A 1 105 ? -16.106 5.017 6.120 1.00 91.81 105 LEU A O 1
ATOM 856 N N . GLN A 1 106 ? -18.217 4.444 6.620 1.00 90.88 106 GLN A N 1
ATOM 857 C CA . GLN A 1 106 ? -18.094 3.099 6.068 1.00 90.88 106 GLN A CA 1
ATOM 858 C C . GLN A 1 106 ? -18.054 3.140 4.533 1.00 90.88 106 GLN A C 1
ATOM 860 O O . GLN A 1 106 ? -19.030 3.476 3.858 1.00 90.88 106 GLN A O 1
ATOM 865 N N . LEU A 1 107 ? -16.931 2.715 3.956 1.00 89.81 107 LEU A N 1
ATOM 866 C CA . LEU A 1 107 ? -16.796 2.551 2.511 1.00 89.81 107 LEU A CA 1
ATOM 867 C C . LEU A 1 107 ? -17.471 1.245 2.059 1.00 89.81 107 LEU A C 1
ATOM 869 O O . LEU A 1 107 ? -16.915 0.165 2.221 1.00 89.81 107 LEU A O 1
ATOM 873 N N . LYS A 1 108 ? -18.639 1.329 1.407 1.00 88.00 108 LYS A N 1
ATOM 874 C CA . LYS A 1 108 ? -19.398 0.161 0.888 1.00 88.00 108 LYS A CA 1
ATOM 875 C C . LYS A 1 108 ? -18.759 -0.546 -0.324 1.00 88.00 108 LYS A C 1
ATOM 877 O O . LYS A 1 108 ? -19.387 -1.381 -0.971 1.00 88.00 108 LYS A O 1
ATOM 882 N N . ARG A 1 109 ? -17.527 -0.197 -0.704 1.00 84.75 109 ARG A N 1
ATOM 883 C CA . ARG A 1 109 ? -16.875 -0.733 -1.910 1.00 84.75 109 ARG A CA 1
ATOM 884 C C . ARG A 1 109 ? -16.111 -2.015 -1.586 1.00 84.75 109 ARG A C 1
ATOM 886 O O . ARG A 1 109 ? -15.291 -2.027 -0.678 1.00 84.75 109 ARG A O 1
ATOM 893 N N . LYS A 1 110 ? -16.266 -3.048 -2.429 1.00 80.69 110 LYS A N 1
ATOM 894 C CA . LYS A 1 110 ? -15.511 -4.318 -2.325 1.00 80.69 110 LYS A CA 1
ATOM 895 C C . LYS A 1 110 ? -13.988 -4.128 -2.408 1.00 80.69 110 LYS A C 1
ATOM 897 O O . LYS A 1 110 ? -13.231 -4.946 -1.901 1.00 80.69 110 LYS A O 1
ATOM 902 N N . ARG A 1 111 ? -13.519 -3.066 -3.076 1.00 81.44 111 ARG A N 1
ATOM 903 C CA . ARG A 1 111 ? -12.094 -2.715 -3.187 1.00 81.44 111 ARG A CA 1
ATOM 904 C C . ARG A 1 111 ? -11.864 -1.317 -2.617 1.00 81.44 111 ARG A C 1
ATOM 906 O O . ARG A 1 111 ? -12.339 -0.344 -3.196 1.00 81.44 111 ARG A O 1
ATOM 913 N N . LEU A 1 112 ? -11.102 -1.233 -1.525 1.00 84.56 112 LEU A N 1
ATOM 914 C CA . LEU A 1 112 ? -10.780 0.026 -0.835 1.00 84.56 112 LEU A CA 1
ATOM 915 C C . LEU A 1 112 ? -9.826 0.901 -1.660 1.00 84.56 112 LEU A C 1
ATOM 917 O O . LEU A 1 112 ? -10.069 2.085 -1.880 1.00 84.56 112 LEU A O 1
ATOM 921 N N . LEU A 1 113 ? -8.768 0.288 -2.195 1.00 84.81 113 LEU A N 1
ATOM 922 C CA . LEU A 1 113 ? -7.859 0.909 -3.155 1.00 84.81 113 LEU A CA 1
ATOM 923 C C . LEU A 1 113 ? -8.063 0.256 -4.531 1.00 84.81 113 LEU A C 1
ATOM 925 O O . LEU A 1 113 ? -7.855 -0.957 -4.656 1.00 84.81 113 LEU A O 1
ATOM 929 N N . PRO A 1 114 ? -8.435 1.005 -5.583 1.00 77.75 114 PRO A N 1
ATOM 930 C CA . PRO A 1 114 ? -8.512 0.455 -6.931 1.00 77.75 114 PRO A CA 1
ATOM 931 C C . PRO A 1 114 ? -7.171 -0.165 -7.343 1.00 77.75 114 PRO A C 1
ATOM 933 O O . PRO A 1 114 ? -6.101 0.382 -7.068 1.00 77.75 114 PRO A O 1
ATOM 936 N N . LEU A 1 115 ? -7.212 -1.341 -7.966 1.00 78.50 115 LEU A N 1
ATOM 937 C CA . LEU A 1 115 ? -6.058 -1.873 -8.684 1.00 78.50 115 LEU A CA 1
ATOM 938 C C . LEU A 1 115 ? -6.081 -1.198 -10.047 1.00 78.50 115 LEU A C 1
ATOM 940 O O . LEU A 1 115 ? -6.964 -1.484 -10.852 1.00 78.50 115 LEU A O 1
ATOM 944 N N . ALA A 1 116 ? -5.173 -0.252 -10.270 1.00 71.12 116 ALA A N 1
ATOM 945 C CA . ALA A 1 116 ? -5.062 0.376 -11.573 1.00 71.12 116 ALA A CA 1
ATOM 946 C C . ALA A 1 116 ? -4.642 -0.700 -12.580 1.00 71.12 116 ALA A C 1
ATOM 948 O O . ALA A 1 116 ? -3.499 -1.156 -12.572 1.00 71.12 116 ALA A O 1
ATOM 949 N N . THR A 1 117 ? -5.564 -1.108 -13.451 1.00 70.81 117 THR A N 1
ATOM 950 C CA . THR A 1 117 ? -5.195 -1.747 -14.711 1.00 70.81 117 THR A CA 1
ATOM 951 C C . THR A 1 117 ? -4.438 -0.683 -15.486 1.00 70.81 117 THR A C 1
ATOM 953 O O . THR A 1 117 ? -5.045 0.270 -15.977 1.00 70.81 117 THR A O 1
ATOM 956 N N . GLN A 1 118 ? -3.107 -0.760 -15.492 1.00 67.62 118 GLN A N 1
ATOM 957 C CA . GLN A 1 118 ? -2.299 0.198 -16.230 1.00 67.62 118 GLN A CA 1
ATOM 958 C C . GLN A 1 118 ? -2.704 0.092 -17.699 1.00 67.62 118 GLN A C 1
ATOM 960 O O . GLN A 1 118 ? -2.371 -0.881 -18.373 1.00 67.62 118 GLN A O 1
ATOM 965 N N . LYS A 1 119 ? -3.456 1.081 -18.195 1.00 69.81 119 LYS A N 1
ATOM 966 C CA . LYS A 1 119 ? -3.579 1.278 -19.635 1.00 69.81 119 LYS A CA 1
ATOM 967 C C . LYS A 1 119 ? -2.152 1.508 -20.119 1.00 69.81 119 LYS A C 1
ATOM 969 O O . LYS A 1 119 ? -1.449 2.352 -19.555 1.00 69.81 119 LYS A O 1
ATOM 974 N N . LYS A 1 120 ? -1.694 0.703 -21.082 1.00 74.19 120 LYS A N 1
ATOM 975 C CA . LYS A 1 120 ? -0.368 0.893 -21.677 1.00 74.19 120 LYS A CA 1
ATOM 976 C C . LYS A 1 120 ? -0.281 2.357 -22.108 1.00 74.19 120 LYS A C 1
ATOM 978 O O . LYS A 1 120 ? -1.212 2.860 -22.738 1.00 74.19 120 LYS A O 1
ATOM 983 N N . LYS A 1 121 ? 0.781 3.056 -21.698 1.00 78.62 121 LYS A N 1
ATOM 984 C CA . LYS A 1 121 ? 0.996 4.434 -22.145 1.00 78.62 121 LYS A CA 1
ATOM 985 C C . LYS A 1 121 ? 1.073 4.387 -23.668 1.00 78.62 121 LYS A C 1
ATOM 987 O O . LYS A 1 121 ? 1.882 3.628 -24.196 1.00 78.62 121 LYS A O 1
ATOM 992 N N . HIS A 1 122 ? 0.217 5.143 -24.350 1.00 80.81 122 HIS A N 1
ATOM 993 C CA . HIS A 1 122 ? 0.343 5.292 -25.792 1.00 80.81 122 HIS A CA 1
ATOM 994 C C . HIS A 1 122 ? 1.682 5.965 -26.074 1.00 80.81 122 HIS A C 1
ATOM 996 O O . HIS A 1 122 ? 1.939 7.083 -25.623 1.00 80.81 122 HIS A O 1
ATOM 1002 N N . GLU A 1 123 ? 2.555 5.247 -26.766 1.00 84.88 123 GLU A N 1
ATOM 1003 C CA . GLU A 1 123 ? 3.803 5.809 -27.245 1.00 84.88 123 GLU A CA 1
ATOM 1004 C C . GLU A 1 123 ? 3.484 6.736 -28.420 1.00 84.88 123 GLU A C 1
ATOM 1006 O O . GLU A 1 123 ? 2.767 6.358 -29.347 1.00 84.88 123 GLU A O 1
ATOM 1011 N N . LYS A 1 124 ? 3.964 7.981 -28.349 1.00 87.25 124 LYS A N 1
ATOM 1012 C CA . LYS A 1 124 ? 3.873 8.918 -29.473 1.00 87.25 124 LYS A CA 1
ATOM 1013 C C . LYS A 1 124 ? 4.795 8.436 -30.592 1.00 87.25 124 LYS A C 1
ATOM 1015 O O . LYS A 1 124 ? 5.837 7.849 -30.308 1.00 87.25 124 LYS A O 1
ATOM 1020 N N . SER A 1 125 ? 4.441 8.730 -31.841 1.00 84.81 125 SER A N 1
ATOM 1021 C CA . SER A 1 125 ? 5.290 8.445 -33.000 1.00 84.81 125 SER A CA 1
ATOM 1022 C C . SER A 1 125 ? 6.694 9.021 -32.792 1.00 84.81 125 SER A C 1
ATOM 1024 O O . SER A 1 125 ? 6.848 10.224 -32.569 1.00 84.81 125 SER A O 1
ATOM 1026 N N . ARG A 1 126 ? 7.716 8.163 -32.852 1.00 84.31 126 ARG A N 1
ATOM 1027 C CA . ARG A 1 126 ? 9.132 8.552 -32.804 1.00 84.31 126 ARG A CA 1
ATOM 1028 C C . ARG A 1 126 ? 9.746 8.387 -34.189 1.00 84.31 126 ARG A C 1
ATOM 1030 O O . ARG A 1 126 ? 9.336 7.506 -34.941 1.00 84.31 126 ARG A O 1
ATOM 1037 N N . LYS A 1 127 ? 10.736 9.222 -34.518 1.00 87.44 127 LYS A N 1
ATOM 1038 C CA . LYS A 1 127 ? 11.526 9.061 -35.744 1.00 87.44 127 LYS A CA 1
ATOM 1039 C C . LYS A 1 127 ? 12.271 7.727 -35.670 1.00 87.44 127 LYS A C 1
ATOM 1041 O O . LYS A 1 127 ? 12.932 7.454 -34.668 1.00 87.44 127 LYS A O 1
ATOM 1046 N N . VAL A 1 128 ? 12.135 6.900 -36.703 1.00 80.31 128 VAL A N 1
ATOM 1047 C CA . VAL A 1 128 ? 12.795 5.592 -36.771 1.00 80.31 128 VAL A CA 1
ATOM 1048 C C . VAL A 1 128 ? 14.310 5.818 -36.846 1.00 80.31 128 VAL A C 1
ATOM 1050 O O . VAL A 1 128 ? 14.787 6.572 -37.693 1.00 80.31 128 VAL A O 1
ATOM 1053 N N . SER A 1 129 ? 15.058 5.211 -35.923 1.00 82.62 129 SER A N 1
ATOM 1054 C CA . SER A 1 129 ? 16.525 5.256 -35.913 1.00 82.62 129 SER A CA 1
ATOM 1055 C C . SER A 1 129 ? 17.091 4.291 -36.960 1.00 82.62 129 SER A C 1
ATOM 1057 O O . SER A 1 129 ? 16.472 3.263 -37.251 1.00 82.62 129 SER A O 1
ATOM 1059 N N . SER A 1 130 ? 18.280 4.579 -37.493 1.00 73.56 130 SER A N 1
ATOM 1060 C CA . SER A 1 130 ? 19.007 3.691 -38.416 1.00 73.56 130 SER A CA 1
ATOM 1061 C C . SER A 1 130 ? 19.184 2.277 -37.850 1.00 73.56 130 SER A C 1
ATOM 1063 O O . SER A 1 130 ? 18.971 1.301 -38.564 1.00 73.56 130 SER A O 1
ATOM 1065 N N . GLU A 1 131 ? 19.442 2.165 -36.546 1.00 73.38 131 GLU A N 1
ATOM 1066 C CA . GLU A 1 131 ? 19.538 0.895 -35.812 1.00 73.38 131 GLU A CA 1
ATOM 1067 C C . GLU A 1 131 ? 18.230 0.081 -35.880 1.00 73.38 131 GLU A C 1
ATOM 1069 O O . GLU A 1 131 ? 18.237 -1.124 -36.115 1.00 73.38 131 GLU A O 1
ATOM 1074 N N . SER A 1 132 ? 17.078 0.747 -35.723 1.00 62.91 132 SER A N 1
ATOM 1075 C CA . SER A 1 132 ? 15.759 0.101 -35.792 1.00 62.91 132 SER A CA 1
ATOM 1076 C C . SER A 1 132 ? 15.324 -0.255 -37.212 1.00 62.91 132 SER A C 1
ATOM 1078 O O . SER A 1 132 ? 14.517 -1.164 -37.366 1.00 62.91 132 SER A O 1
ATOM 1080 N N . MET A 1 133 ? 15.857 0.426 -38.234 1.00 65.75 133 MET A N 1
ATOM 1081 C CA . MET A 1 133 ? 15.620 0.069 -39.639 1.00 65.75 133 MET A CA 1
ATOM 1082 C C . MET A 1 133 ? 16.432 -1.155 -40.059 1.00 65.75 133 MET A C 1
ATOM 1084 O O . MET A 1 133 ? 15.946 -1.971 -40.830 1.00 65.75 133 MET A O 1
ATOM 1088 N N . ARG A 1 134 ? 17.661 -1.289 -39.542 1.00 66.19 134 ARG A N 1
ATOM 1089 C CA . ARG A 1 134 ? 18.572 -2.392 -39.877 1.00 66.19 134 ARG A CA 1
ATOM 1090 C C . ARG A 1 134 ? 18.184 -3.720 -39.221 1.00 66.19 134 ARG A C 1
ATOM 1092 O O . ARG A 1 134 ? 18.610 -4.779 -39.669 1.00 66.19 134 ARG A O 1
ATOM 1099 N N . LEU A 1 135 ? 17.395 -3.678 -38.149 1.00 65.12 135 LEU A N 1
ATOM 1100 C CA . LEU A 1 135 ? 16.865 -4.872 -37.499 1.00 65.12 135 LEU A CA 1
ATOM 1101 C C . LEU A 1 135 ? 15.747 -5.488 -38.349 1.00 65.12 135 LEU A C 1
ATOM 1103 O O . LEU A 1 135 ? 14.572 -5.159 -38.180 1.00 65.12 135 LEU A O 1
ATOM 1107 N N . GLU A 1 136 ? 16.098 -6.442 -39.210 1.00 61.91 136 GLU A N 1
ATOM 1108 C CA . GLU A 1 136 ? 15.106 -7.286 -39.871 1.00 61.91 136 GLU A CA 1
ATOM 1109 C C . GLU A 1 136 ? 14.384 -8.154 -38.833 1.00 61.91 136 GLU A C 1
ATOM 1111 O O . GLU A 1 136 ? 14.931 -9.063 -38.202 1.00 61.91 136 GLU A O 1
ATOM 1116 N N . CYS A 1 137 ? 13.110 -7.836 -38.611 1.00 56.81 137 CYS A N 1
ATOM 1117 C CA . CYS A 1 137 ? 12.271 -8.503 -37.617 1.00 56.81 137 CYS A CA 1
ATOM 1118 C C . CYS A 1 137 ? 12.092 -10.007 -37.915 1.00 56.81 137 CYS A C 1
ATOM 1120 O O . CYS A 1 137 ? 11.860 -10.795 -36.995 1.00 56.81 137 CYS A O 1
ATOM 1122 N N . SER A 1 138 ? 12.214 -10.398 -39.189 1.00 62.62 138 SER A N 1
ATOM 1123 C CA . SER A 1 138 ? 12.013 -11.766 -39.677 1.00 62.62 138 SER A CA 1
ATOM 1124 C C . SER A 1 138 ? 13.134 -12.711 -39.235 1.00 62.62 138 SER A C 1
ATOM 1126 O O . SER A 1 138 ? 12.872 -13.721 -38.573 1.00 62.62 138 SER A O 1
ATOM 1128 N N . ASP A 1 139 ? 14.387 -12.328 -39.483 1.00 65.31 139 ASP A N 1
ATOM 1129 C CA . ASP A 1 139 ? 15.564 -13.149 -39.183 1.00 65.31 139 ASP A CA 1
ATOM 1130 C C . ASP A 1 139 ? 15.696 -13.429 -37.685 1.00 65.31 139 ASP A C 1
ATOM 1132 O O . ASP A 1 139 ? 15.900 -14.566 -37.249 1.00 65.31 139 ASP A O 1
ATOM 1136 N N . ARG A 1 140 ? 15.454 -12.411 -36.852 1.00 62.06 140 ARG A N 1
ATOM 1137 C CA . ARG A 1 140 ? 15.566 -12.538 -35.392 1.00 62.06 140 ARG A CA 1
ATOM 1138 C C . ARG A 1 140 ? 14.483 -13.428 -34.771 1.00 62.06 140 ARG A C 1
ATOM 1140 O O . ARG A 1 140 ? 14.711 -14.030 -33.717 1.00 62.06 140 ARG A O 1
ATOM 1147 N N . LEU A 1 141 ? 13.297 -13.499 -35.379 1.00 64.06 141 LEU A N 1
ATOM 1148 C CA . LEU A 1 141 ? 12.200 -14.361 -34.925 1.00 64.06 141 LEU A CA 1
ATOM 1149 C C . LEU A 1 141 ? 12.331 -15.795 -35.449 1.00 64.06 141 LEU A C 1
ATOM 1151 O O . LEU A 1 141 ? 11.918 -16.718 -34.744 1.00 64.06 141 LEU A O 1
ATOM 1155 N N . GLY A 1 142 ? 12.901 -15.982 -36.644 1.00 63.78 142 GLY A N 1
ATOM 1156 C CA . GLY A 1 142 ? 13.181 -17.299 -37.220 1.00 63.78 142 GLY A CA 1
ATOM 1157 C C . GLY A 1 142 ? 14.220 -18.079 -36.412 1.00 63.78 142 GLY A C 1
ATOM 1158 O O . GLY A 1 142 ? 14.009 -19.249 -36.099 1.00 63.78 142 GLY A O 1
ATOM 1159 N N . TRP A 1 143 ? 15.288 -17.410 -35.969 1.00 57.88 143 TRP A N 1
ATOM 1160 C CA . TRP A 1 143 ? 16.343 -18.030 -35.157 1.00 57.88 143 TRP A CA 1
ATOM 1161 C C . TRP A 1 143 ? 15.865 -18.421 -33.749 1.00 57.88 143 TRP A C 1
ATOM 1163 O O . TRP A 1 143 ? 16.310 -19.422 -33.200 1.00 57.88 143 TRP A O 1
ATOM 1173 N N . LYS A 1 144 ? 14.904 -17.686 -33.171 1.00 55.66 144 LYS A N 1
ATOM 1174 C CA . LYS A 1 144 ? 14.344 -17.973 -31.834 1.00 55.66 144 LYS A CA 1
ATOM 1175 C C . LYS A 1 144 ? 13.367 -19.151 -31.774 1.00 55.66 144 LYS A C 1
ATOM 1177 O O . LYS A 1 144 ? 13.036 -19.566 -30.671 1.00 55.66 144 LYS A O 1
ATOM 1182 N N . ARG A 1 145 ? 12.861 -19.635 -32.913 1.00 60.84 145 ARG A N 1
ATOM 1183 C CA . ARG A 1 145 ? 11.924 -20.776 -32.984 1.00 60.84 145 ARG A CA 1
ATOM 1184 C C . ARG A 1 145 ? 12.600 -22.106 -33.326 1.00 60.84 145 ARG A C 1
ATOM 1186 O O . ARG A 1 145 ? 11.954 -23.138 -33.214 1.00 60.84 145 ARG A O 1
ATOM 1193 N N . LYS A 1 146 ? 13.855 -22.069 -33.789 1.00 60.12 146 LYS A N 1
ATOM 1194 C CA . LYS A 1 146 ? 14.655 -23.250 -34.158 1.00 60.12 146 LYS A CA 1
ATOM 1195 C C . LYS A 1 146 ? 15.504 -23.814 -33.007 1.00 60.12 146 LYS A C 1
ATOM 1197 O O . LYS A 1 146 ? 16.103 -24.866 -33.191 1.00 60.12 146 LYS A O 1
ATOM 1202 N N . MET A 1 147 ? 15.555 -23.115 -31.873 1.00 43.16 147 MET A N 1
ATOM 1203 C CA . MET A 1 147 ? 16.134 -23.563 -30.597 1.00 43.16 147 MET A CA 1
ATOM 1204 C C . MET A 1 147 ? 15.022 -24.060 -29.681 1.00 43.16 147 MET A C 1
ATOM 1206 O O . MET A 1 147 ? 15.279 -25.006 -28.910 1.00 43.16 147 MET A O 1
#

pLDDT: mean 71.53, std 17.12, range [37.75, 95.38]

Foldseek 3Di:
DDDDDDPPPDDDPPPPPPPPPVVVVVVVVVVVVVVVVVVVVVVVVVVVVVVVVVVVVVVVVVVVVVVVVVVVVVVVVLVVDAADAPDPVDRDVSHHDPVCVVVDDDDPDPDPDDDPPPPPPDDDDDDQDPVNVPPPPVVVVVVVVVD

Organism: NCBI:txid111878

InterPro domains:
  IPR001380 Large ribosomal subunit protein eL13 [PF01294] (60-133)